Protein AF-A0A415RHG8-F1 (afdb_monomer)

Mean predicted aligned error: 7.63 Å

pLDDT: mean 79.52, std 9.3, range [43.91, 88.75]

Secondary structure (DSSP, 8-state):
--HHHHHHHHHHHHHHHHHHHHHHHHHHHHHHHHHHTT--TTHHHHHHHHHHHHHHHHHHHHTT-

Foldseek 3Di:
DDPVVVVVVVVVVVLVCVLVVQLVVLQVVQVVVCVVVVHPSPSSVVSNVVSVVVNVVSVVVVVVD

Radius of gyration: 15.84 Å; Cα contacts (8 Å, |Δi|>4): 29; chains: 1; bounding box: 37×25×39 Å

Structure (mmCIF, N/CA/C/O backbone):
data_AF-A0A415RHG8-F1
#
_entry.id   AF-A0A415RHG8-F1
#
loop_
_atom_site.group_PDB
_atom_site.id
_atom_site.type_symbol
_atom_site.label_atom_id
_atom_site.label_alt_id
_atom_site.label_comp_id
_atom_site.label_asym_id
_atom_site.label_entity_id
_atom_site.label_seq_id
_atom_site.pdbx_PDB_ins_code
_atom_site.Cartn_x
_atom_site.Cartn_y
_atom_site.Cartn_z
_atom_site.occupancy
_atom_site.B_iso_or_equiv
_atom_site.auth_seq_id
_atom_site.auth_comp_id
_atom_site.auth_asym_id
_atom_site.auth_atom_id
_atom_site.pdbx_PDB_model_num
ATOM 1 N N . MET A 1 1 ? -20.427 18.246 22.350 1.00 54.72 1 MET A N 1
ATOM 2 C CA . MET A 1 1 ? -19.626 17.698 21.239 1.00 54.72 1 MET A CA 1
ATOM 3 C C . MET A 1 1 ? -19.137 16.333 21.678 1.00 54.72 1 MET A C 1
ATOM 5 O O . MET A 1 1 ? -18.277 16.241 22.550 1.00 54.72 1 MET A O 1
ATOM 9 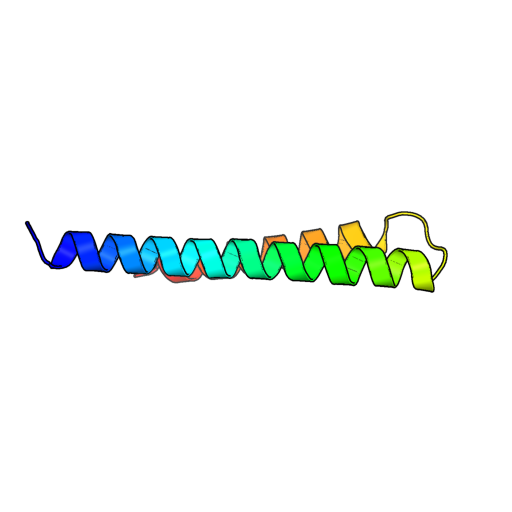N N . ASP A 1 2 ? -19.823 15.295 21.219 1.00 63.31 2 ASP A N 1
ATOM 10 C CA . ASP A 1 2 ? -19.741 13.937 21.748 1.00 63.31 2 ASP A CA 1
ATOM 11 C C . ASP A 1 2 ? -18.331 13.361 21.613 1.00 63.31 2 ASP A C 1
ATOM 13 O O . ASP A 1 2 ? -17.815 13.176 20.511 1.00 63.31 2 ASP A O 1
ATOM 17 N N . LYS A 1 3 ? -17.699 13.056 22.754 1.00 74.69 3 LYS A N 1
ATOM 18 C CA . LYS A 1 3 ? -16.360 12.443 22.821 1.00 74.69 3 LYS A CA 1
ATOM 19 C C . LYS A 1 3 ? -16.252 11.170 21.968 1.00 74.69 3 LYS A C 1
ATOM 21 O O . LYS A 1 3 ? -15.157 10.843 21.527 1.00 74.69 3 LYS A O 1
ATOM 26 N N . GLN A 1 4 ? -17.374 10.486 21.730 1.00 75.50 4 GLN A N 1
ATOM 27 C CA . GLN A 1 4 ? -17.488 9.301 20.881 1.00 75.50 4 GLN A CA 1
ATOM 28 C C . GLN A 1 4 ? -17.138 9.606 19.414 1.00 75.50 4 GLN A C 1
ATOM 30 O O . GLN A 1 4 ? -16.272 8.949 18.848 1.00 75.50 4 GLN A O 1
ATOM 35 N N . LEU A 1 5 ? -17.722 10.667 18.841 1.00 78.44 5 LEU A N 1
ATOM 36 C CA . LEU A 1 5 ? -17.511 11.062 17.442 1.00 78.44 5 LEU A CA 1
ATOM 37 C C . LEU A 1 5 ? -16.060 11.469 17.179 1.00 78.44 5 LEU A C 1
ATOM 39 O O . LEU A 1 5 ? -15.495 11.136 16.144 1.00 78.44 5 LEU A O 1
ATOM 43 N N . ILE A 1 6 ? -15.436 12.159 18.137 1.00 81.69 6 ILE A N 1
ATOM 44 C CA . ILE A 1 6 ? -14.020 12.539 18.046 1.00 81.69 6 ILE A CA 1
ATOM 45 C C . ILE A 1 6 ? -13.135 11.287 18.067 1.00 81.69 6 ILE A C 1
ATOM 47 O O . ILE A 1 6 ? -12.155 11.210 17.330 1.00 81.69 6 ILE A O 1
ATOM 51 N N . LYS A 1 7 ? -13.485 10.290 18.886 1.00 78.88 7 LYS A N 1
ATOM 52 C CA . LYS A 1 7 ? -12.744 9.029 18.979 1.00 78.88 7 LYS A CA 1
ATOM 53 C C . LYS A 1 7 ? -12.843 8.218 17.688 1.00 78.88 7 LYS A C 1
ATOM 55 O O . LYS A 1 7 ? -11.818 7.734 17.218 1.00 78.88 7 LYS A O 1
ATOM 60 N N . ASP A 1 8 ? -14.035 8.133 17.102 1.00 81.81 8 ASP A N 1
ATOM 61 C CA . ASP A 1 8 ? -14.251 7.461 15.817 1.00 81.81 8 ASP A CA 1
ATOM 62 C C . ASP A 1 8 ? -13.562 8.201 14.667 1.00 81.81 8 ASP A C 1
ATOM 64 O O . ASP A 1 8 ? -12.960 7.567 13.802 1.00 81.81 8 ASP A O 1
ATOM 68 N N . LEU A 1 9 ? -13.551 9.538 14.692 1.00 83.31 9 LEU A N 1
ATOM 69 C CA . LEU A 1 9 ? -12.835 10.345 13.705 1.00 83.31 9 L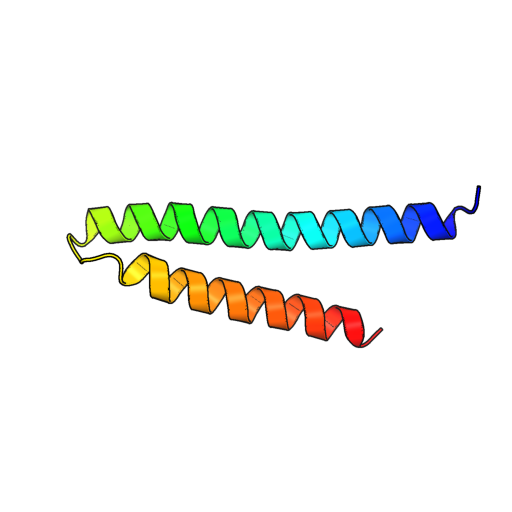EU A CA 1
ATOM 70 C C . LEU A 1 9 ? -11.320 10.118 13.780 1.00 83.31 9 LEU A C 1
ATOM 72 O O . LEU A 1 9 ? -10.682 9.904 12.753 1.00 83.31 9 LEU A O 1
ATOM 76 N N . ILE A 1 10 ? -10.742 10.118 14.985 1.00 85.50 10 ILE A N 1
ATOM 77 C CA . ILE A 1 10 ? -9.314 9.824 15.190 1.00 85.50 10 ILE A CA 1
ATOM 78 C C . ILE A 1 10 ? -8.999 8.385 14.772 1.00 85.50 10 ILE A C 1
ATOM 80 O O . ILE A 1 10 ? -7.952 8.136 14.171 1.00 85.50 10 ILE A O 1
ATOM 84 N N . TYR A 1 11 ? -9.896 7.439 15.055 1.00 81.88 11 TYR A N 1
ATOM 85 C CA . TYR A 1 11 ? -9.721 6.042 14.669 1.00 81.88 11 TYR A CA 1
ATOM 86 C C . TYR A 1 11 ? -9.743 5.872 13.147 1.00 81.88 11 TYR A C 1
A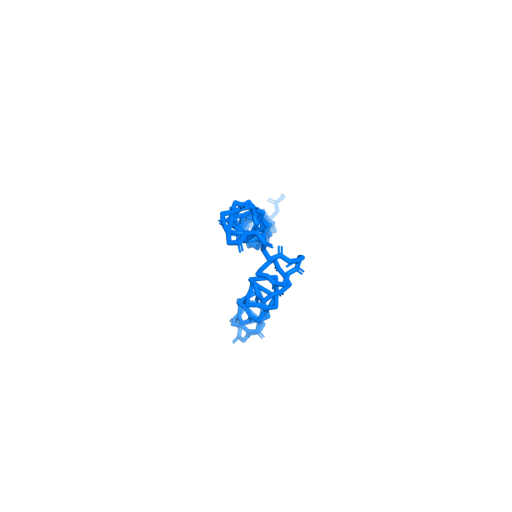TOM 88 O O . TYR A 1 11 ? -8.837 5.259 12.589 1.00 81.88 11 TYR A O 1
ATOM 96 N N . GLY A 1 12 ? -10.712 6.487 12.466 1.00 82.50 12 GLY A N 1
ATOM 97 C CA . GLY A 1 12 ? -10.782 6.516 11.006 1.00 82.50 12 GLY A CA 1
ATOM 98 C C . GLY A 1 12 ? -9.574 7.208 10.374 1.00 82.50 12 GLY A C 1
ATOM 99 O O . GLY A 1 12 ? -9.026 6.707 9.395 1.00 82.50 12 GLY A O 1
ATOM 100 N N . LEU A 1 13 ? -9.103 8.310 10.967 1.00 84.19 13 LEU A N 1
ATOM 101 C CA . LEU A 1 13 ? -7.916 9.032 10.505 1.00 84.19 13 LEU A CA 1
ATOM 102 C C . LEU A 1 13 ? -6.633 8.205 10.676 1.00 84.19 13 LEU A C 1
ATOM 104 O O . LEU A 1 13 ? -5.790 8.198 9.784 1.00 84.19 13 LEU A O 1
ATOM 108 N N . THR A 1 14 ? -6.506 7.482 11.791 1.00 83.44 14 THR A N 1
ATOM 109 C CA . THR A 1 14 ? -5.387 6.557 12.040 1.00 83.44 14 THR A CA 1
ATOM 110 C C . THR A 1 14 ? -5.425 5.392 11.058 1.00 83.44 14 THR A C 1
ATOM 112 O O . THR A 1 14 ? -4.405 5.021 10.493 1.00 83.44 14 THR A O 1
ATOM 115 N N . LEU A 1 15 ? -6.612 4.849 10.783 1.00 81.75 15 LEU A N 1
ATOM 116 C CA . LEU A 1 15 ? -6.759 3.776 9.808 1.00 81.75 15 LEU A CA 1
ATOM 117 C C . LEU A 1 15 ? -6.388 4.241 8.394 1.00 81.75 15 LEU A C 1
ATOM 119 O O . LEU A 1 15 ? -5.675 3.551 7.668 1.00 81.75 15 LEU A O 1
ATOM 123 N N . ALA A 1 16 ? -6.853 5.432 8.013 1.00 81.56 16 ALA A N 1
ATOM 124 C CA . ALA A 1 16 ? -6.538 6.039 6.729 1.00 81.56 16 ALA A CA 1
ATOM 125 C C . ALA A 1 16 ? -5.037 6.329 6.596 1.00 81.56 16 ALA A C 1
ATOM 127 O O . ALA A 1 16 ? -4.462 6.066 5.541 1.00 81.56 16 ALA A O 1
ATOM 128 N N . SER A 1 17 ? -4.382 6.820 7.653 1.00 85.38 17 SER A N 1
ATOM 129 C CA . SER A 1 17 ? -2.939 7.074 7.631 1.00 85.38 17 SER A CA 1
AT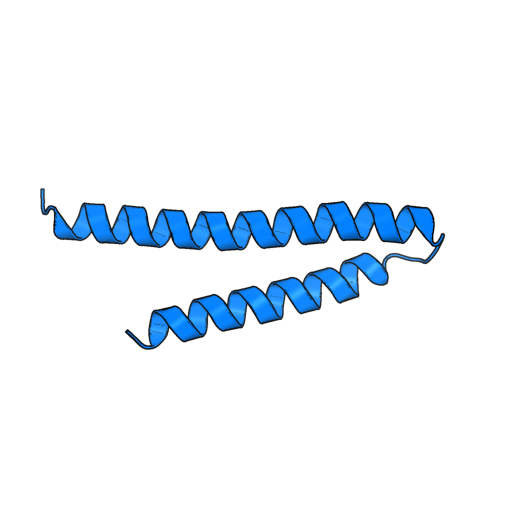OM 130 C C . SER A 1 17 ? -2.124 5.783 7.542 1.00 85.38 17 SER A C 1
ATOM 132 O O . SER A 1 17 ? -1.132 5.753 6.817 1.00 85.38 17 SER A O 1
ATOM 134 N N . GLU A 1 18 ? -2.563 4.700 8.186 1.00 83.56 18 GLU A N 1
ATOM 135 C CA . GLU A 1 18 ? -1.924 3.382 8.095 1.00 83.56 18 GLU A CA 1
ATOM 136 C C . GLU A 1 18 ? -2.012 2.816 6.665 1.00 83.56 18 GLU A C 1
ATOM 138 O O . GLU A 1 18 ? -1.018 2.346 6.104 1.00 83.56 18 GLU A O 1
ATOM 143 N N . VAL A 1 19 ? -3.181 2.952 6.029 1.00 83.44 19 VAL A N 1
ATOM 144 C CA . VAL A 1 19 ? -3.424 2.547 4.634 1.00 83.44 19 VAL A CA 1
ATOM 145 C C . VAL A 1 19 ? -2.585 3.371 3.655 1.00 83.44 19 VAL A C 1
ATOM 147 O O . VAL A 1 19 ? -1.887 2.801 2.812 1.00 83.44 19 VAL A O 1
ATOM 150 N N . ILE A 1 20 ? -2.620 4.701 3.778 1.00 85.50 20 ILE A N 1
ATOM 151 C CA . ILE A 1 20 ? -1.860 5.614 2.914 1.00 85.50 20 ILE A CA 1
ATOM 152 C C . ILE A 1 20 ? -0.358 5.382 3.100 1.00 85.50 20 ILE A C 1
ATOM 154 O O . ILE A 1 20 ? 0.368 5.280 2.113 1.00 85.50 20 ILE A O 1
ATOM 158 N N . GLY A 1 21 ? 0.108 5.231 4.342 1.00 87.25 21 GLY A N 1
ATOM 159 C CA . GLY A 1 21 ? 1.508 4.961 4.658 1.00 87.25 21 GLY A CA 1
ATOM 160 C C . GLY A 1 21 ? 1.999 3.644 4.059 1.00 87.25 21 GLY A C 1
ATOM 161 O O . GLY A 1 21 ? 3.061 3.614 3.436 1.00 87.25 21 GLY A O 1
ATOM 162 N N . SER A 1 22 ? 1.204 2.574 4.163 1.00 84.69 22 SER A N 1
ATOM 163 C CA . SER A 1 22 ? 1.528 1.274 3.560 1.00 84.69 22 SER A CA 1
ATOM 164 C C . SER A 1 22 ? 1.651 1.365 2.034 1.00 84.69 22 SER A C 1
ATOM 166 O O . SER A 1 22 ? 2.630 0.879 1.461 1.00 84.69 22 SER A O 1
ATOM 168 N N . PHE A 1 23 ? 0.722 2.069 1.377 1.00 84.56 23 PHE A N 1
ATOM 169 C CA . PHE A 1 23 ? 0.785 2.325 -0.064 1.00 84.56 23 PHE A CA 1
ATOM 170 C C . PHE A 1 23 ? 2.019 3.140 -0.460 1.00 84.56 23 PHE A C 1
ATOM 172 O O . PHE A 1 23 ? 2.702 2.799 -1.426 1.00 84.56 23 PHE A O 1
ATOM 179 N N . MET A 1 24 ? 2.334 4.194 0.295 1.00 88.75 24 MET A N 1
ATOM 180 C CA . MET A 1 24 ? 3.472 5.068 0.010 1.00 88.75 24 MET A CA 1
ATOM 181 C C . MET A 1 24 ? 4.797 4.302 0.098 1.00 88.75 24 MET A C 1
ATOM 183 O O . MET A 1 24 ? 5.636 4.409 -0.797 1.00 88.75 24 MET A O 1
ATOM 187 N N . ILE A 1 25 ? 4.958 3.464 1.128 1.00 88.00 25 ILE A N 1
ATOM 188 C CA . ILE A 1 25 ? 6.134 2.601 1.295 1.00 88.00 25 ILE A CA 1
ATOM 189 C C . ILE A 1 25 ? 6.220 1.583 0.153 1.00 88.00 25 ILE A C 1
ATOM 191 O O . ILE A 1 25 ? 7.288 1.430 -0.438 1.00 88.00 25 ILE A O 1
ATOM 195 N N . ALA A 1 26 ? 5.112 0.928 -0.202 1.00 86.88 26 ALA A N 1
ATOM 196 C CA . ALA A 1 26 ? 5.084 -0.051 -1.289 1.00 86.88 26 ALA A CA 1
ATOM 197 C C . ALA A 1 26 ? 5.500 0.562 -2.636 1.00 86.88 26 ALA A C 1
ATOM 199 O O . ALA A 1 26 ? 6.262 -0.055 -3.380 1.00 86.88 26 ALA A O 1
ATOM 200 N N . VAL A 1 27 ? 5.062 1.791 -2.927 1.00 86.25 27 VAL A N 1
ATOM 201 C CA . VAL A 1 27 ? 5.446 2.523 -4.143 1.00 86.25 27 VAL A CA 1
ATOM 202 C C . VAL A 1 27 ? 6.928 2.900 -4.122 1.00 86.25 27 VAL A C 1
ATOM 204 O O . VAL A 1 27 ? 7.624 2.652 -5.104 1.00 86.25 27 VAL A O 1
ATOM 207 N N . ILE A 1 28 ? 7.438 3.456 -3.018 1.00 88.50 28 ILE A N 1
ATOM 208 C CA . ILE A 1 28 ? 8.854 3.854 -2.905 1.00 88.50 28 ILE A CA 1
ATOM 209 C C . ILE A 1 28 ? 9.773 2.636 -3.047 1.00 88.50 28 ILE A C 1
ATOM 211 O O . ILE A 1 28 ? 10.727 2.668 -3.829 1.00 88.50 28 ILE A O 1
ATOM 215 N N . VAL A 1 29 ? 9.473 1.558 -2.317 1.00 87.56 29 VAL A N 1
ATOM 216 C CA . VAL A 1 29 ? 10.224 0.298 -2.389 1.00 87.56 29 VAL A CA 1
ATOM 217 C C . VAL A 1 29 ? 10.118 -0.292 -3.789 1.00 87.56 29 VAL A C 1
ATOM 219 O O . VAL A 1 29 ? 11.137 -0.675 -4.354 1.00 87.56 29 VAL A O 1
ATOM 222 N N . GLY A 1 30 ? 8.921 -0.298 -4.380 1.00 85.62 30 GLY A N 1
ATOM 223 C CA . GLY A 1 30 ? 8.692 -0.795 -5.731 1.00 85.62 30 GLY A CA 1
ATOM 224 C C . GLY A 1 30 ? 9.523 -0.059 -6.773 1.00 85.62 30 GLY A C 1
ATOM 225 O O . GLY A 1 30 ? 10.190 -0.715 -7.561 1.00 85.62 30 GLY A O 1
ATOM 226 N N . ILE A 1 31 ? 9.546 1.277 -6.747 1.00 84.69 31 ILE A N 1
ATOM 227 C CA . ILE A 1 31 ? 10.334 2.094 -7.686 1.00 84.69 31 ILE A CA 1
ATOM 228 C C . ILE A 1 31 ? 11.832 1.838 -7.524 1.00 84.69 31 ILE A C 1
ATOM 230 O O . ILE A 1 31 ? 12.549 1.743 -8.524 1.00 84.69 31 ILE A O 1
ATOM 234 N N . GLN A 1 32 ? 12.319 1.725 -6.286 1.00 85.25 32 GLN A N 1
ATOM 235 C CA . GLN A 1 32 ? 13.723 1.395 -6.052 1.00 85.25 32 GLN A CA 1
ATOM 236 C C . GLN A 1 32 ? 14.078 -0.004 -6.559 1.00 85.25 32 GLN A C 1
ATOM 238 O O . GLN A 1 32 ? 15.118 -0.165 -7.196 1.00 85.25 32 GLN A O 1
ATOM 243 N N . LEU A 1 33 ? 13.213 -0.993 -6.329 1.00 82.38 33 LEU A N 1
ATOM 244 C CA . LEU A 1 33 ? 13.418 -2.359 -6.808 1.00 82.38 33 LEU A CA 1
ATOM 245 C C . LEU A 1 33 ? 13.398 -2.428 -8.338 1.00 82.38 33 LEU A C 1
ATOM 247 O O . LEU A 1 33 ? 14.255 -3.070 -8.936 1.00 82.38 33 LEU A O 1
ATOM 251 N N . ASP A 1 34 ? 12.464 -1.723 -8.972 1.00 81.94 34 ASP A N 1
ATOM 252 C CA . ASP A 1 34 ? 12.333 -1.668 -10.429 1.00 81.94 34 ASP A CA 1
ATOM 253 C C . ASP A 1 34 ? 13.586 -1.059 -11.080 1.00 81.94 34 ASP A C 1
ATOM 255 O O . ASP A 1 34 ? 14.141 -1.622 -12.026 1.00 81.94 34 ASP A O 1
ATOM 259 N N . ARG A 1 35 ? 14.113 0.030 -10.493 1.00 80.50 35 ARG A N 1
ATOM 260 C CA . ARG A 1 35 ? 15.407 0.611 -10.889 1.00 80.50 35 ARG A CA 1
ATOM 261 C C . ARG A 1 35 ? 16.569 -0.353 -10.683 1.00 80.50 35 ARG A C 1
ATOM 263 O O . ARG A 1 35 ? 17.443 -0.415 -11.539 1.00 80.50 35 ARG A O 1
ATOM 270 N N . TYR A 1 36 ? 16.596 -1.076 -9.565 1.00 81.75 36 TYR A N 1
ATOM 271 C CA . TYR A 1 36 ? 17.696 -1.981 -9.234 1.00 81.75 36 TYR A CA 1
ATOM 272 C C . TYR A 1 36 ? 17.761 -3.185 -10.178 1.00 81.75 36 TYR A C 1
ATOM 274 O O . TYR A 1 36 ? 18.829 -3.532 -10.675 1.00 81.75 36 TYR A O 1
ATOM 282 N N . PHE A 1 37 ? 16.618 -3.805 -10.470 1.00 78.75 37 PHE A N 1
ATOM 283 C CA . PHE A 1 37 ? 16.558 -5.001 -11.309 1.00 78.75 37 PHE A CA 1
ATOM 284 C C . PHE A 1 37 ? 16.500 -4.700 -12.816 1.00 78.75 37 PHE A C 1
ATOM 286 O O . PHE A 1 37 ? 16.362 -5.640 -13.601 1.00 78.75 37 PHE A O 1
ATOM 293 N N . HIS A 1 38 ? 16.559 -3.424 -13.238 1.00 71.56 38 HIS A N 1
ATOM 294 C CA . HIS A 1 38 ? 16.376 -2.990 -14.638 1.00 71.56 38 HIS A CA 1
ATOM 295 C C . HIS A 1 38 ? 15.148 -3.628 -15.315 1.00 71.56 38 HIS A C 1
ATOM 297 O O . HIS A 1 38 ? 15.078 -3.782 -16.538 1.00 71.56 38 HIS A O 1
ATOM 303 N N . THR A 1 39 ? 14.179 -4.055 -14.512 1.00 61.59 39 THR A N 1
ATOM 304 C CA . THR A 1 39 ? 12.968 -4.689 -15.000 1.00 61.59 39 THR A CA 1
ATOM 305 C C . THR A 1 3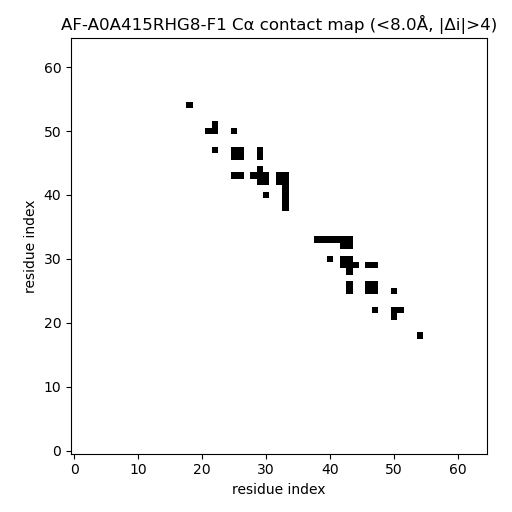9 ? 12.018 -3.562 -15.373 1.00 61.59 39 THR A C 1
ATOM 307 O O . THR A 1 39 ? 12.042 -2.496 -14.773 1.00 61.59 39 THR A O 1
ATOM 310 N N . LYS A 1 40 ? 11.182 -3.772 -16.391 1.00 69.31 40 LYS A N 1
ATOM 311 C CA . LYS A 1 40 ? 9.994 -2.928 -16.610 1.00 69.31 40 LYS A CA 1
ATOM 312 C C . LYS A 1 40 ? 9.173 -2.842 -15.306 1.00 69.31 40 LYS A C 1
ATOM 314 O O . LYS A 1 40 ? 9.342 -3.767 -14.515 1.00 69.31 40 LYS A O 1
ATOM 319 N N . PRO A 1 41 ? 8.245 -1.865 -15.150 1.00 74.25 41 PRO A N 1
ATOM 320 C CA . PRO A 1 41 ? 7.436 -1.598 -13.942 1.00 74.25 41 PRO A CA 1
ATOM 321 C C . PRO A 1 41 ? 6.564 -2.775 -13.485 1.00 74.25 41 PRO A C 1
ATOM 323 O O . PRO A 1 41 ? 5.343 -2.704 -13.482 1.00 74.25 41 PRO A O 1
ATOM 326 N N . VAL A 1 42 ? 7.186 -3.883 -13.108 1.00 78.88 42 VAL A N 1
ATOM 327 C CA . VAL A 1 42 ? 6.583 -5.174 -12.773 1.00 78.88 42 VAL A CA 1
ATOM 328 C C . VAL A 1 42 ? 6.652 -5.349 -11.265 1.00 78.88 42 VAL A C 1
ATOM 330 O O . VAL A 1 42 ? 5.661 -5.736 -10.648 1.00 78.88 42 VAL A O 1
ATOM 333 N N . TRP A 1 43 ? 7.774 -4.973 -10.644 1.00 79.19 43 TRP A N 1
ATOM 334 C CA . TRP A 1 43 ? 7.943 -5.045 -9.193 1.00 79.19 43 TRP A CA 1
ATOM 335 C C . TRP A 1 43 ? 7.027 -4.072 -8.463 1.00 79.19 43 TRP A C 1
ATOM 337 O O . TRP A 1 43 ? 6.403 -4.451 -7.473 1.00 79.19 43 TRP A O 1
ATOM 347 N N . ILE A 1 44 ? 6.873 -2.856 -8.998 1.00 83.31 44 ILE A N 1
ATOM 348 C CA . ILE A 1 44 ? 5.874 -1.893 -8.520 1.00 83.31 44 ILE A CA 1
ATOM 349 C C . ILE A 1 44 ? 4.481 -2.513 -8.544 1.00 83.31 44 ILE A C 1
ATOM 351 O O . ILE A 1 44 ? 3.785 -2.442 -7.540 1.00 83.31 44 ILE A O 1
ATOM 355 N N . ILE A 1 45 ? 4.075 -3.135 -9.658 1.00 82.00 45 ILE A N 1
ATOM 356 C CA . ILE A 1 45 ? 2.727 -3.702 -9.807 1.00 82.00 45 ILE A CA 1
ATOM 357 C C . ILE A 1 45 ? 2.500 -4.820 -8.786 1.00 82.00 45 ILE A C 1
ATOM 359 O O . ILE A 1 45 ? 1.468 -4.834 -8.117 1.00 82.00 45 ILE A O 1
ATOM 363 N N . ILE A 1 46 ? 3.470 -5.720 -8.610 1.00 86.00 46 ILE A N 1
ATOM 364 C CA . ILE A 1 46 ? 3.382 -6.818 -7.636 1.00 86.00 46 ILE A CA 1
ATOM 365 C C . ILE A 1 46 ? 3.266 -6.270 -6.205 1.00 86.00 46 ILE A C 1
ATOM 367 O O . ILE A 1 46 ? 2.394 -6.704 -5.449 1.00 86.00 46 ILE A O 1
ATOM 371 N N . LEU A 1 47 ? 4.099 -5.292 -5.836 1.00 84.19 47 LEU A N 1
ATOM 372 C CA . LEU A 1 47 ? 4.053 -4.646 -4.520 1.00 84.19 47 LEU A CA 1
ATOM 373 C C . LEU A 1 47 ? 2.747 -3.878 -4.296 1.00 84.19 47 LEU A C 1
ATOM 375 O O . LEU A 1 47 ? 2.206 -3.912 -3.192 1.00 84.19 47 LEU A O 1
ATOM 379 N N . LEU A 1 48 ? 2.206 -3.244 -5.336 1.00 85.06 48 LEU A N 1
ATOM 380 C CA . LEU A 1 48 ? 0.932 -2.533 -5.276 1.00 85.06 48 LEU A CA 1
ATOM 381 C C . LEU A 1 48 ? -0.237 -3.499 -5.045 1.00 85.06 48 LEU A C 1
ATOM 383 O O . LEU A 1 48 ? -1.105 -3.217 -4.222 1.00 85.06 48 LEU A O 1
ATOM 387 N N . ILE A 1 49 ? -0.238 -4.659 -5.713 1.00 87.62 49 ILE A N 1
ATOM 388 C CA . ILE A 1 49 ? -1.23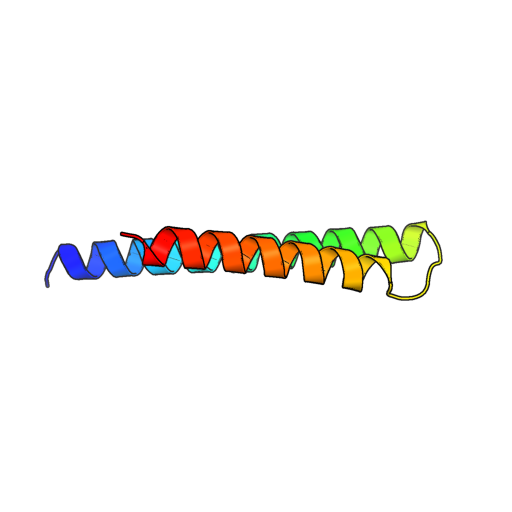4 -5.721 -5.492 1.00 87.62 49 ILE A CA 1
ATOM 389 C C . ILE A 1 49 ? -1.139 -6.241 -4.052 1.00 87.62 49 ILE A C 1
ATOM 391 O O . ILE A 1 49 ? -2.160 -6.384 -3.379 1.00 87.62 49 ILE A O 1
ATOM 395 N N . PHE A 1 50 ? 0.075 -6.474 -3.546 1.00 86.44 50 PHE A N 1
ATOM 396 C CA . PHE A 1 50 ? 0.284 -6.890 -2.157 1.00 86.44 50 PHE A CA 1
ATOM 397 C C . PHE A 1 50 ? -0.210 -5.844 -1.152 1.00 86.44 50 PHE A C 1
ATOM 399 O O . PHE A 1 50 ? -0.910 -6.200 -0.201 1.00 86.44 50 PHE A O 1
ATOM 406 N N . ALA A 1 51 ? 0.099 -4.564 -1.375 1.00 84.69 51 ALA A N 1
ATOM 407 C CA . ALA A 1 51 ? -0.394 -3.461 -0.555 1.00 84.69 51 ALA A CA 1
ATOM 408 C C . ALA A 1 51 ? -1.927 -3.389 -0.594 1.00 84.69 51 ALA A C 1
ATOM 410 O O . ALA A 1 51 ? -2.567 -3.266 0.448 1.00 84.69 51 ALA A O 1
ATOM 411 N N . PHE A 1 52 ? -2.534 -3.570 -1.767 1.00 84.19 52 PHE A N 1
ATOM 412 C CA . PHE A 1 52 ? -3.987 -3.576 -1.923 1.00 84.19 52 PHE A CA 1
ATOM 413 C C . PHE A 1 52 ? -4.657 -4.724 -1.154 1.00 84.19 52 PHE A C 1
ATOM 415 O O . PHE A 1 52 ? -5.638 -4.503 -0.442 1.00 84.19 52 PHE A O 1
ATOM 422 N N . I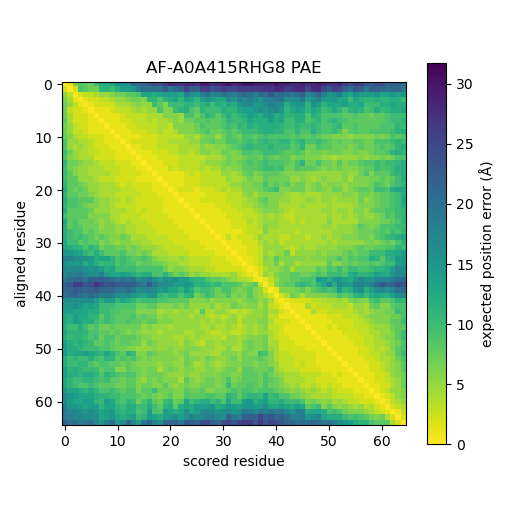LE A 1 53 ? -4.102 -5.939 -1.217 1.00 86.81 53 ILE A N 1
ATOM 423 C CA . ILE A 1 53 ? -4.577 -7.081 -0.417 1.00 86.81 53 ILE A CA 1
ATOM 424 C C . ILE A 1 53 ? -4.424 -6.788 1.081 1.00 86.81 53 ILE A C 1
ATOM 426 O O . ILE A 1 53 ? -5.320 -7.104 1.867 1.00 86.81 53 ILE A O 1
ATOM 430 N N . HIS A 1 54 ? -3.315 -6.167 1.490 1.00 83.25 54 HIS A N 1
ATOM 431 C CA . HIS A 1 54 ? -3.073 -5.799 2.884 1.00 83.25 54 HIS A CA 1
ATOM 432 C C . HIS A 1 54 ? -4.119 -4.796 3.393 1.00 83.25 54 HIS A C 1
ATOM 434 O O . HIS A 1 54 ? -4.709 -5.002 4.454 1.00 83.25 54 HIS A O 1
ATOM 440 N N . VAL A 1 55 ? -4.419 -3.770 2.597 1.00 82.56 55 VAL A N 1
ATOM 441 C CA . VAL A 1 55 ? -5.450 -2.764 2.888 1.00 82.56 55 VAL A CA 1
ATOM 442 C C . VAL A 1 55 ? -6.840 -3.390 2.948 1.00 82.56 55 VAL A C 1
ATOM 444 O O . VAL A 1 55 ? -7.573 -3.145 3.904 1.00 82.56 55 VAL A O 1
ATOM 447 N N . MET A 1 56 ? -7.187 -4.262 1.997 1.00 83.88 56 MET A N 1
ATOM 448 C CA . MET A 1 56 ? -8.442 -5.020 2.040 1.00 83.88 56 MET A CA 1
ATOM 449 C C . MET A 1 56 ? -8.553 -5.849 3.320 1.00 83.88 56 MET A C 1
ATOM 451 O O . MET A 1 56 ? -9.612 -5.891 3.942 1.00 83.88 56 MET A O 1
ATOM 455 N N . LYS A 1 57 ? -7.453 -6.460 3.768 1.00 82.25 57 LYS A N 1
ATOM 456 C CA . LYS A 1 57 ? -7.413 -7.229 5.016 1.00 82.25 57 LYS A CA 1
ATOM 457 C C . LYS A 1 57 ? -7.619 -6.341 6.247 1.00 82.25 57 LYS A C 1
ATOM 459 O O . LYS A 1 57 ? -8.329 -6.757 7.159 1.00 82.25 57 LYS A O 1
ATOM 464 N N . ILE A 1 58 ? -7.043 -5.135 6.271 1.00 79.50 58 ILE A N 1
ATOM 465 C CA . ILE A 1 58 ? -7.260 -4.140 7.337 1.00 79.50 58 ILE A CA 1
ATOM 466 C C . ILE A 1 58 ? -8.725 -3.684 7.354 1.00 79.50 58 ILE A C 1
ATOM 468 O O . ILE A 1 58 ? -9.368 -3.748 8.402 1.00 79.50 58 ILE A O 1
ATOM 472 N N . LEU A 1 59 ? -9.281 -3.314 6.198 1.00 78.38 59 LEU A N 1
ATOM 473 C CA . LEU A 1 59 ? -10.676 -2.884 6.058 1.00 78.38 59 LEU A CA 1
ATOM 474 C C . LEU A 1 59 ? -11.661 -3.978 6.496 1.00 78.38 59 LEU A C 1
ATOM 476 O O . LEU A 1 59 ? -12.571 -3.715 7.281 1.00 78.38 59 LEU A O 1
ATOM 480 N N . PHE A 1 60 ? -11.445 -5.226 6.068 1.00 74.38 60 PHE A N 1
ATOM 481 C CA . PHE A 1 60 ? -12.301 -6.357 6.442 1.00 74.38 60 PHE A CA 1
ATOM 482 C C . PHE A 1 60 ? -12.209 -6.699 7.937 1.00 74.38 60 PHE A C 1
ATOM 484 O O . PHE A 1 60 ? -13.169 -7.181 8.536 1.00 74.38 60 PHE A O 1
ATOM 491 N N . LYS A 1 61 ? -11.052 -6.445 8.560 1.00 69.00 61 LYS A N 1
ATOM 492 C CA . LYS A 1 61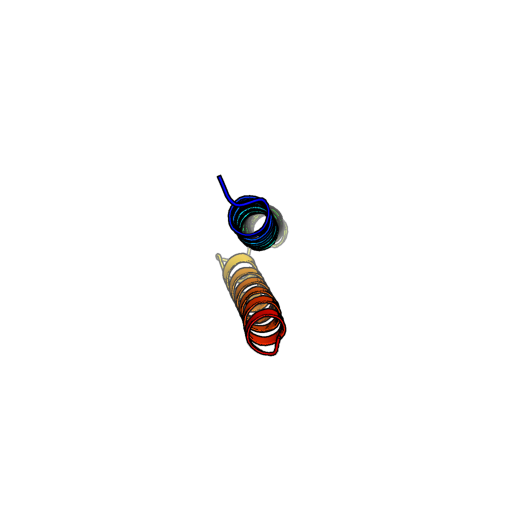 ? -10.845 -6.636 10.002 1.00 69.00 61 LYS A CA 1
ATOM 493 C C . LYS A 1 61 ? -11.535 -5.548 10.828 1.00 69.00 61 LYS A C 1
ATOM 495 O O . LYS A 1 61 ? -11.998 -5.842 11.926 1.00 69.00 61 LYS A O 1
ATOM 500 N N . VAL A 1 62 ? -11.634 -4.329 10.298 1.00 63.62 62 VAL A N 1
ATOM 501 C CA . VAL A 1 62 ? -12.369 -3.216 10.918 1.00 63.62 62 VAL A CA 1
ATOM 502 C C . VAL A 1 62 ? -13.880 -3.386 10.785 1.00 63.62 62 VAL A C 1
ATOM 504 O O . VAL A 1 62 ? -14.584 -3.177 11.764 1.00 63.62 62 VAL A O 1
ATOM 507 N N . GLY A 1 63 ? -14.379 -3.846 9.634 1.00 56.75 63 GLY A N 1
ATOM 508 C CA . GLY A 1 63 ? -15.816 -4.078 9.417 1.00 56.75 63 GLY A CA 1
ATOM 509 C C . GLY A 1 63 ? -16.416 -5.249 10.207 1.00 56.75 63 GLY A C 1
ATOM 510 O O . GLY A 1 63 ? -17.620 -5.466 10.154 1.00 56.75 63 GLY A O 1
ATOM 511 N N . LYS A 1 64 ? -15.589 -6.022 10.923 1.00 51.69 64 LYS A N 1
ATOM 512 C CA . LYS A 1 64 ? -16.026 -7.128 11.789 1.00 51.69 64 LYS A CA 1
ATOM 513 C C . LYS A 1 64 ? -16.259 -6.719 13.250 1.00 51.69 64 LYS A C 1
ATOM 515 O O . LYS A 1 64 ? -16.537 -7.600 14.064 1.00 51.69 64 LY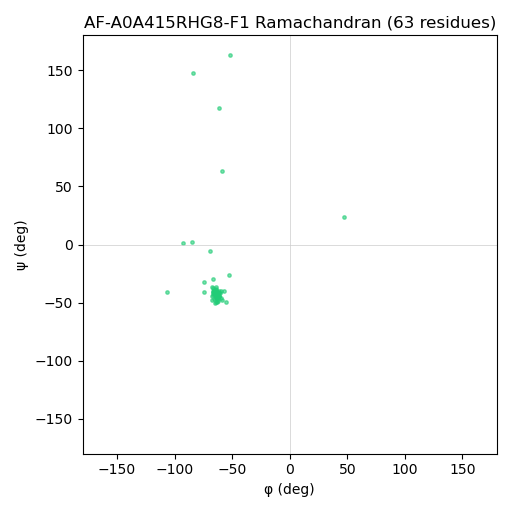S A O 1
ATOM 520 N N . LYS A 1 65 ? -16.076 -5.439 13.581 1.00 43.91 65 LYS A N 1
ATOM 521 C CA . LYS A 1 65 ? -16.351 -4.872 14.904 1.00 43.91 65 LYS A CA 1
ATOM 522 C C . LYS A 1 65 ? -17.736 -4.253 14.971 1.00 43.91 65 LYS A C 1
ATOM 524 O O . LYS A 1 65 ? -18.133 -3.620 13.972 1.00 43.91 65 LYS A O 1
#

Solvent-accessible surface area (backbone atoms only — not comparable to full-atom values): 3536 Å² total; per-residue (Å²): 132,63,70,64,60,56,51,52,49,52,50,52,50,51,51,50,48,53,46,52,50,48,46,53,50,30,49,53,54,13,53,53,50,18,64,71,68,74,46,69,82,51,48,30,52,54,35,47,52,52,38,50,53,52,44,51,52,52,53,57,61,56,72,71,109

Sequence (65 aa):
MDKQLIKDLIYGLTLASEVIGSFMIAVIVGIQLDRYFHTKPVWIIILLIFAFIHVMKILFKVGKK